Protein AF-A0A0S7X018-F1 (afdb_monomer_lite)

Structure (mmCIF, N/CA/C/O backbone):
data_AF-A0A0S7X018-F1
#
_entry.id   AF-A0A0S7X018-F1
#
loop_
_atom_site.group_PDB
_atom_site.id
_atom_site.type_symbol
_atom_site.label_atom_id
_atom_site.label_alt_id
_atom_site.label_comp_id
_atom_site.label_asym_id
_atom_site.label_entity_id
_atom_site.label_seq_id
_atom_site.pdbx_PDB_ins_code
_atom_site.Cartn_x
_atom_site.Cartn_y
_atom_site.Cartn_z
_atom_site.occupancy
_atom_site.B_iso_or_equiv
_atom_site.auth_seq_id
_atom_site.auth_comp_id
_atom_site.auth_asym_id
_atom_site.auth_atom_id
_atom_site.pdbx_PDB_model_num
ATOM 1 N N . MET A 1 1 ? -35.663 -15.918 4.795 1.00 53.25 1 MET A N 1
ATOM 2 C CA . MET A 1 1 ? -35.115 -15.417 3.512 1.00 53.25 1 MET A CA 1
ATOM 3 C C . MET A 1 1 ? -33.586 -15.233 3.505 1.00 53.25 1 MET A C 1
ATOM 5 O O . MET A 1 1 ? -33.025 -15.250 2.427 1.00 53.25 1 MET A O 1
ATOM 9 N N . GLN A 1 2 ? -32.873 -15.094 4.638 1.00 54.50 2 GLN A N 1
ATOM 10 C CA . GLN A 1 2 ? -31.402 -14.890 4.629 1.00 54.50 2 GLN A CA 1
ATOM 11 C C . GLN A 1 2 ? -30.551 -16.158 4.417 1.00 54.50 2 GLN A C 1
ATOM 13 O O . GLN A 1 2 ? -29.433 -16.071 3.924 1.00 54.50 2 GLN A O 1
ATOM 18 N N . ARG A 1 3 ? -31.073 -17.350 4.739 1.00 55.03 3 ARG A N 1
ATOM 19 C CA . ARG A 1 3 ? -30.310 -18.610 4.625 1.00 55.03 3 ARG A CA 1
ATOM 20 C C . ARG A 1 3 ? -30.034 -19.033 3.177 1.00 55.03 3 ARG A C 1
ATOM 22 O O . ARG A 1 3 ? -29.076 -19.751 2.937 1.00 55.03 3 ARG A O 1
ATOM 29 N N . ILE A 1 4 ? -30.836 -18.559 2.221 1.00 59.03 4 ILE A N 1
ATOM 30 C CA . ILE A 1 4 ? -30.720 -18.919 0.799 1.00 59.03 4 ILE A CA 1
ATOM 31 C C . ILE A 1 4 ? -29.474 -18.274 0.165 1.00 59.03 4 ILE A C 1
ATOM 33 O O . ILE A 1 4 ? -28.800 -18.910 -0.639 1.00 59.03 4 ILE A O 1
ATOM 37 N N . TYR A 1 5 ? -29.099 -17.061 0.586 1.00 64.56 5 TYR A N 1
ATOM 38 C CA . TYR A 1 5 ? -27.944 -16.347 0.027 1.00 64.56 5 TYR A CA 1
ATOM 39 C C . TYR A 1 5 ? -26.604 -17.025 0.338 1.00 64.56 5 TYR A C 1
ATOM 41 O O . TYR A 1 5 ? -25.708 -17.020 -0.501 1.00 64.56 5 TYR A O 1
ATOM 49 N N . ILE A 1 6 ? -26.482 -17.678 1.499 1.00 65.69 6 ILE A N 1
ATOM 50 C CA . ILE A 1 6 ? -25.261 -18.405 1.883 1.00 65.69 6 ILE A CA 1
ATOM 51 C C . ILE A 1 6 ? -25.025 -19.596 0.943 1.00 65.69 6 ILE A C 1
ATOM 53 O O . ILE A 1 6 ? -23.902 -19.813 0.493 1.00 65.69 6 ILE A O 1
ATOM 57 N N . PHE A 1 7 ? -26.085 -20.322 0.572 1.00 67.69 7 PHE A N 1
ATOM 58 C CA . PHE A 1 7 ? -25.974 -21.438 -0.372 1.00 67.69 7 PHE A CA 1
ATOM 59 C C . PHE A 1 7 ? -25.600 -20.978 -1.784 1.00 67.69 7 PHE A C 1
ATOM 61 O O . PHE A 1 7 ? -24.828 -21.661 -2.452 1.00 67.69 7 PHE A O 1
ATOM 68 N N . ILE A 1 8 ? -26.074 -19.806 -2.217 1.00 71.00 8 ILE A N 1
ATOM 69 C CA . ILE A 1 8 ? -25.725 -19.239 -3.529 1.00 71.00 8 ILE A CA 1
ATOM 70 C C . ILE A 1 8 ? -24.240 -18.854 -3.580 1.00 71.00 8 ILE A C 1
ATOM 72 O O . ILE A 1 8 ? -23.569 -19.135 -4.574 1.00 71.00 8 ILE A O 1
ATOM 76 N N . ILE A 1 9 ? -23.696 -18.275 -2.504 1.00 73.62 9 ILE A N 1
ATOM 77 C CA . ILE A 1 9 ? -22.272 -17.908 -2.427 1.00 73.62 9 ILE A CA 1
ATOM 78 C C . ILE A 1 9 ? -21.389 -19.162 -2.459 1.00 73.62 9 ILE A C 1
ATOM 80 O O . ILE A 1 9 ? -20.450 -19.230 -3.250 1.00 73.62 9 ILE A O 1
ATOM 84 N N . ILE A 1 10 ? -21.720 -20.183 -1.662 1.00 74.81 10 ILE A N 1
ATOM 85 C CA . ILE A 1 10 ? -20.960 -21.443 -1.628 1.00 74.81 10 ILE A CA 1
ATOM 86 C C . ILE A 1 10 ? -21.022 -22.154 -2.988 1.00 74.81 10 ILE A C 1
ATOM 88 O O . ILE A 1 10 ? -19.989 -22.580 -3.504 1.00 74.81 10 ILE A O 1
ATOM 92 N N . ALA A 1 11 ? -22.202 -22.223 -3.612 1.00 75.81 11 ALA A N 1
ATOM 93 C CA . ALA A 1 11 ? -22.355 -22.811 -4.941 1.00 75.81 11 ALA A CA 1
ATOM 94 C C . ALA A 1 11 ? -21.548 -22.049 -6.008 1.00 75.81 11 ALA A C 1
ATOM 96 O O . ALA A 1 11 ? -20.940 -22.679 -6.868 1.00 75.81 11 ALA A O 1
ATOM 97 N N . SER A 1 12 ? -21.471 -20.717 -5.919 1.00 69.50 12 SER A N 1
ATOM 98 C CA . SER A 1 12 ? -20.692 -19.886 -6.850 1.00 69.50 12 SER A CA 1
ATOM 99 C C . SER A 1 12 ? -19.184 -20.116 -6.717 1.00 69.50 12 SER A C 1
ATOM 101 O O . SER A 1 12 ? -18.480 -20.186 -7.724 1.00 69.50 12 SER A O 1
ATOM 103 N N . ILE A 1 13 ? -18.686 -20.299 -5.489 1.00 74.06 13 ILE A N 1
ATOM 104 C CA . ILE A 1 13 ? -17.272 -20.619 -5.232 1.00 74.06 13 ILE A CA 1
ATOM 105 C C . ILE A 1 13 ? -16.922 -21.999 -5.799 1.00 74.06 13 ILE A C 1
ATOM 107 O O . ILE A 1 13 ? -15.901 -22.154 -6.469 1.00 74.06 13 ILE A O 1
ATOM 111 N N . ILE A 1 14 ? -17.789 -22.993 -5.588 1.00 73.69 14 ILE A N 1
ATOM 112 C CA . ILE A 1 14 ? -17.592 -24.349 -6.118 1.00 73.69 14 ILE A CA 1
ATOM 113 C C . ILE A 1 14 ? -17.649 -24.341 -7.651 1.00 73.69 14 ILE A C 1
ATOM 115 O O . ILE A 1 14 ? -16.824 -24.989 -8.293 1.00 73.69 14 ILE A O 1
ATOM 119 N N . LEU A 1 15 ? -18.559 -23.568 -8.251 1.00 68.81 15 LEU A N 1
ATOM 120 C CA . LEU A 1 15 ? -18.669 -23.429 -9.705 1.00 68.81 15 LEU A CA 1
ATOM 121 C C . LEU A 1 15 ? -17.410 -22.784 -10.312 1.00 68.81 15 LEU A C 1
ATOM 123 O O . LEU A 1 15 ? -16.906 -23.265 -11.326 1.00 68.81 15 LEU A O 1
ATOM 127 N N . ALA A 1 16 ? -16.852 -21.757 -9.662 1.00 66.19 16 ALA A N 1
ATOM 128 C CA . ALA A 1 16 ? -15.590 -21.133 -10.067 1.00 66.19 16 ALA A CA 1
ATOM 129 C C . ALA A 1 16 ? -14.391 -22.092 -9.928 1.00 66.19 16 ALA A C 1
ATOM 131 O O . ALA A 1 16 ? -13.522 -22.139 -10.801 1.00 66.19 16 ALA A O 1
ATOM 132 N N . ALA A 1 17 ? -14.359 -22.912 -8.873 1.00 64.31 17 ALA A N 1
ATOM 133 C CA . ALA A 1 17 ? -13.346 -23.955 -8.698 1.00 64.31 17 ALA A CA 1
ATOM 134 C C . ALA A 1 17 ? -13.474 -25.085 -9.740 1.00 64.31 17 ALA A C 1
ATOM 136 O O . ALA A 1 17 ? -12.471 -25.640 -10.179 1.00 64.31 17 ALA A O 1
ATOM 137 N N . TYR A 1 18 ? -14.696 -25.409 -10.173 1.00 70.50 18 TYR A N 1
ATOM 138 C CA . TYR A 1 18 ? -14.949 -26.453 -11.168 1.00 70.50 18 TYR A CA 1
ATOM 139 C C . TYR A 1 18 ? -14.617 -25.996 -12.598 1.00 70.50 18 TYR A C 1
ATOM 141 O O . TYR A 1 18 ? -14.069 -26.771 -13.381 1.00 70.50 18 TYR A O 1
ATOM 149 N N . TYR A 1 19 ? -14.883 -24.727 -12.932 1.00 62.38 19 TYR A N 1
ATOM 150 C CA . TYR A 1 19 ? -14.534 -24.147 -14.237 1.00 62.38 19 TYR A CA 1
ATOM 151 C C . TYR A 1 19 ? -13.057 -23.752 -14.366 1.00 62.38 19 TYR A C 1
ATOM 153 O O . TYR A 1 19 ? -12.548 -23.601 -15.477 1.00 62.38 19 TYR A O 1
ATOM 161 N N . SER A 1 20 ? -12.333 -23.616 -13.255 1.00 57.84 20 SER A N 1
ATOM 162 C CA . SER A 1 20 ? -10.909 -23.281 -13.263 1.00 57.84 20 SER A CA 1
ATOM 163 C C . SER A 1 20 ? -10.019 -24.515 -13.457 1.00 57.84 20 SER A C 1
ATOM 165 O O . SER A 1 20 ? -9.154 -24.828 -12.640 1.00 57.84 20 SER A O 1
ATOM 167 N N . SER A 1 21 ? -10.138 -25.181 -14.615 1.00 50.75 21 SER A N 1
ATOM 168 C CA . SER A 1 21 ? -9.067 -26.087 -15.085 1.00 50.75 21 SER A CA 1
ATOM 169 C C . SER A 1 21 ? -7.695 -25.386 -15.117 1.00 50.75 21 SER A C 1
ATOM 171 O O . SER A 1 21 ? -6.673 -26.032 -14.906 1.00 50.75 21 SER A O 1
ATOM 173 N N . SER A 1 22 ? -7.666 -24.055 -15.251 1.00 55.59 22 SER A N 1
ATOM 174 C CA . SER A 1 22 ? -6.446 -23.239 -15.280 1.00 55.59 22 SER A CA 1
ATOM 175 C C . SER A 1 22 ? -5.657 -23.171 -13.964 1.00 55.59 22 SER A C 1
ATOM 177 O O . SER A 1 22 ? -4.463 -22.883 -14.004 1.00 55.59 22 SER A O 1
ATOM 179 N N . ILE A 1 23 ? -6.258 -23.444 -12.794 1.00 54.84 23 ILE A N 1
ATOM 180 C CA . ILE A 1 23 ? -5.503 -23.405 -11.521 1.00 54.84 23 ILE A CA 1
ATOM 181 C C . ILE A 1 23 ? -4.578 -24.623 -11.406 1.00 54.84 23 ILE A C 1
ATOM 183 O O . ILE A 1 23 ? -3.470 -24.516 -10.880 1.00 54.84 23 ILE A O 1
ATOM 187 N N . LYS A 1 24 ? -4.983 -25.774 -11.962 1.00 53.00 24 LYS A N 1
ATOM 188 C CA . LYS A 1 24 ? -4.139 -26.977 -11.982 1.00 53.00 24 LYS A CA 1
ATOM 189 C C . LYS A 1 24 ? -2.898 -26.787 -12.858 1.00 53.00 24 LYS A C 1
ATOM 191 O O . LYS A 1 24 ? -1.834 -27.273 -12.485 1.00 53.00 24 LYS A O 1
ATOM 196 N N . ASP A 1 25 ? -2.999 -26.036 -13.955 1.00 57.59 25 ASP A N 1
ATOM 197 C CA . ASP A 1 25 ? -1.849 -25.722 -14.816 1.00 57.59 25 ASP A CA 1
ATOM 198 C C . ASP A 1 25 ? -0.858 -24.761 -14.146 1.00 57.59 25 ASP A C 1
ATOM 200 O O . ASP A 1 25 ? 0.353 -24.911 -14.314 1.00 57.59 25 ASP A O 1
ATOM 204 N N . PHE A 1 26 ? -1.349 -23.843 -13.305 1.00 53.97 26 PHE A N 1
ATOM 205 C CA . PHE A 1 26 ? -0.505 -22.935 -12.521 1.00 53.97 26 PHE A CA 1
ATOM 206 C C . PHE A 1 26 ? 0.401 -23.681 -11.529 1.00 53.97 26 PHE A C 1
ATOM 208 O O . PHE A 1 26 ? 1.579 -23.354 -11.402 1.00 53.97 26 PHE A O 1
ATOM 215 N N . PHE A 1 27 ? -0.113 -24.730 -10.880 1.00 54.38 27 PHE A N 1
ATOM 216 C CA . PHE A 1 27 ? 0.690 -25.575 -9.989 1.00 54.38 27 PHE A CA 1
ATOM 217 C C . PHE A 1 27 ? 1.570 -26.584 -10.746 1.00 54.38 27 PHE A C 1
ATOM 219 O O . PHE A 1 27 ? 2.647 -26.932 -10.271 1.00 54.38 27 PHE A O 1
ATOM 226 N N . LYS A 1 28 ? 1.184 -27.000 -11.959 1.00 49.12 28 LYS A N 1
ATOM 227 C CA . LYS A 1 28 ? 1.968 -27.931 -12.794 1.00 49.12 28 LYS A CA 1
ATOM 228 C C . LYS A 1 28 ? 3.179 -27.273 -13.478 1.00 49.12 28 LYS A C 1
ATOM 230 O O . LYS A 1 28 ? 4.135 -27.962 -13.829 1.00 49.12 28 LYS A O 1
ATOM 235 N N . LEU A 1 29 ? 3.157 -25.950 -13.658 1.00 50.16 29 LEU A N 1
ATOM 236 C CA . LEU A 1 29 ? 4.284 -25.152 -14.166 1.00 50.16 29 LEU A CA 1
ATOM 237 C C . LEU A 1 29 ? 5.405 -24.961 -13.132 1.00 50.16 29 LEU A C 1
ATOM 239 O O . LEU A 1 29 ? 6.562 -24.805 -13.524 1.00 50.16 29 LEU A O 1
ATOM 243 N N . ALA A 1 30 ? 5.084 -25.016 -11.836 1.00 51.44 30 ALA A N 1
ATOM 244 C CA . ALA A 1 30 ? 6.065 -24.869 -10.762 1.00 51.44 30 ALA A CA 1
ATOM 245 C C . ALA A 1 30 ? 7.019 -26.076 -10.664 1.00 51.44 30 ALA A C 1
ATOM 247 O O . ALA A 1 30 ? 8.209 -25.884 -10.432 1.00 51.44 30 ALA A O 1
ATOM 248 N N . ASP A 1 31 ? 6.538 -27.291 -10.945 1.00 43.47 31 ASP A N 1
ATOM 249 C CA . ASP A 1 31 ? 7.356 -28.516 -10.885 1.00 43.47 31 ASP A CA 1
ATOM 250 C C . ASP A 1 31 ? 8.209 -28.762 -12.140 1.00 43.47 31 ASP A C 1
ATOM 252 O O . ASP A 1 31 ? 9.185 -29.504 -12.103 1.00 43.47 31 ASP A O 1
ATOM 256 N N . LYS A 1 32 ? 7.881 -28.138 -13.278 1.00 43.19 32 LYS A N 1
ATOM 257 C CA . LYS A 1 32 ? 8.585 -28.388 -14.551 1.00 43.19 32 LYS A CA 1
ATOM 258 C C . LYS A 1 32 ? 9.797 -27.489 -14.801 1.00 43.19 32 LYS A C 1
ATOM 260 O O . LYS A 1 32 ? 10.505 -27.698 -15.786 1.00 43.19 32 LYS A O 1
ATOM 265 N N . ARG A 1 33 ? 10.039 -26.485 -13.951 1.00 44.09 33 ARG A N 1
ATOM 266 C CA . ARG A 1 33 ? 11.111 -25.491 -14.144 1.00 44.09 33 ARG A CA 1
ATOM 267 C C . ARG A 1 33 ? 12.474 -25.921 -13.581 1.00 44.09 33 ARG A C 1
ATOM 269 O O . ARG A 1 33 ? 13.434 -25.185 -13.770 1.00 44.09 33 ARG A O 1
ATOM 276 N N . SER A 1 34 ? 12.581 -27.085 -12.929 1.00 44.69 34 SER A N 1
ATOM 277 C CA . SER A 1 34 ? 13.827 -27.534 -12.285 1.00 44.69 34 SER A CA 1
ATOM 278 C C . SER A 1 34 ? 14.773 -28.366 -13.167 1.00 44.69 34 SER A C 1
ATOM 280 O O . SER A 1 34 ? 15.916 -28.550 -12.765 1.00 44.69 34 SER A O 1
ATOM 282 N N . GLU A 1 35 ? 14.378 -28.828 -14.366 1.00 43.09 35 GLU A N 1
ATOM 283 C CA . GLU A 1 35 ? 15.195 -29.822 -15.103 1.00 43.09 35 GLU A CA 1
ATOM 284 C C . GLU A 1 35 ? 15.539 -29.542 -16.576 1.00 43.09 35 GLU A C 1
ATOM 286 O O . GLU A 1 35 ? 16.158 -30.381 -17.228 1.00 43.09 35 GLU A O 1
ATOM 291 N N . ARG A 1 36 ? 15.256 -28.368 -17.148 1.00 40.22 36 ARG A N 1
ATOM 292 C CA . ARG A 1 36 ? 15.757 -28.053 -18.502 1.00 40.22 36 ARG A CA 1
ATOM 293 C C . ARG A 1 36 ? 16.064 -26.581 -18.673 1.00 40.22 36 ARG A C 1
ATOM 295 O O . ARG A 1 36 ? 15.134 -25.813 -18.873 1.00 40.22 36 ARG A O 1
ATOM 302 N N . SER A 1 37 ? 17.356 -26.249 -18.706 1.00 37.56 37 SER A N 1
ATOM 303 C CA . SER A 1 37 ? 17.994 -25.674 -19.905 1.00 37.56 37 SER A CA 1
ATOM 304 C C . SER A 1 37 ? 19.409 -25.175 -19.601 1.00 37.56 37 SER A C 1
ATOM 306 O O . SER A 1 37 ? 19.645 -23.994 -19.361 1.00 37.56 37 SER A O 1
ATOM 308 N N . SER A 1 38 ? 20.368 -26.093 -19.664 1.00 49.34 38 SER A N 1
ATOM 309 C CA . SER A 1 38 ? 21.745 -25.815 -20.059 1.00 49.34 38 SER A CA 1
ATOM 310 C C . SER A 1 38 ? 21.814 -25.795 -21.591 1.00 49.34 38 SER A C 1
ATOM 312 O O . SER A 1 38 ? 21.829 -26.860 -22.195 1.00 49.34 38 SER A O 1
ATOM 314 N N . LEU A 1 39 ? 21.797 -24.607 -22.214 1.00 43.75 39 LEU A N 1
ATOM 315 C CA . LEU A 1 39 ? 22.406 -24.282 -23.525 1.00 43.75 39 LEU A CA 1
ATOM 316 C C . LEU A 1 39 ? 21.948 -22.894 -24.006 1.00 43.75 39 LEU A C 1
ATOM 318 O O . LEU A 1 39 ? 20.757 -22.676 -24.203 1.00 43.75 39 LEU A O 1
ATOM 322 N N . GLY A 1 40 ? 22.913 -22.002 -24.253 1.00 31.39 40 GLY A N 1
ATOM 323 C CA . GLY A 1 40 ? 22.718 -20.739 -24.975 1.00 31.39 40 GLY A CA 1
ATOM 324 C C . GLY A 1 40 ? 23.070 -19.497 -24.159 1.00 31.39 40 GLY A C 1
ATOM 325 O O . GLY A 1 40 ? 22.195 -18.867 -23.580 1.00 31.39 40 GLY A O 1
ATOM 326 N N . GLN A 1 41 ? 24.357 -19.143 -24.121 1.00 44.09 41 GLN A N 1
ATOM 327 C CA . GLN A 1 41 ? 24.803 -17.814 -23.704 1.00 44.09 41 GLN A CA 1
ATOM 328 C C . GLN A 1 41 ? 24.524 -16.814 -24.837 1.00 44.09 41 GLN A C 1
ATOM 330 O O . GLN A 1 41 ? 25.229 -16.811 -25.842 1.00 44.09 41 GLN A O 1
ATOM 335 N N . GLU A 1 42 ? 23.540 -15.941 -24.647 1.00 39.97 42 GLU A N 1
ATOM 336 C CA . GLU A 1 42 ? 23.645 -14.540 -25.071 1.00 39.97 42 GLU A CA 1
ATOM 337 C C . GLU A 1 42 ? 24.003 -13.714 -23.826 1.00 39.97 42 GLU A C 1
ATOM 339 O O . GLU A 1 42 ? 23.599 -14.087 -22.718 1.00 39.97 42 GLU A O 1
ATOM 344 N N . PRO A 1 43 ? 24.772 -12.617 -23.940 1.00 43.25 43 PRO A N 1
ATOM 345 C CA . PRO A 1 43 ? 25.084 -11.791 -22.786 1.00 43.25 43 PRO A CA 1
ATOM 346 C C . PRO A 1 43 ? 23.816 -11.027 -22.385 1.00 43.25 43 PRO A C 1
ATOM 348 O O . PRO A 1 43 ? 23.517 -9.960 -22.921 1.00 43.25 43 PRO A O 1
ATOM 351 N N . LEU A 1 44 ? 23.052 -11.603 -21.452 1.00 43.81 44 LEU A N 1
ATOM 352 C CA . LEU A 1 44 ? 21.869 -10.997 -20.852 1.00 43.81 44 LEU A CA 1
ATOM 353 C C . LEU A 1 44 ? 22.319 -9.777 -20.036 1.00 43.81 44 LEU A C 1
ATOM 355 O O . LEU A 1 44 ? 22.772 -9.874 -18.896 1.00 43.81 44 LEU A O 1
ATOM 359 N N . TYR A 1 45 ? 22.262 -8.609 -20.663 1.00 42.22 45 TYR A N 1
ATOM 360 C CA . TYR A 1 45 ? 22.553 -7.325 -20.040 1.00 42.22 45 TYR A CA 1
ATOM 361 C C . TYR A 1 45 ? 21.450 -7.003 -19.008 1.00 42.22 45 TYR A C 1
ATOM 363 O O . TYR A 1 45 ? 20.477 -6.341 -19.338 1.00 42.22 45 TYR A O 1
ATOM 371 N N . ASN A 1 46 ? 21.584 -7.495 -17.770 1.00 46.88 46 ASN A N 1
ATOM 372 C CA . ASN A 1 46 ? 20.966 -6.968 -16.537 1.00 46.88 46 ASN A CA 1
ATOM 373 C C . ASN A 1 46 ? 19.510 -6.423 -16.652 1.00 46.88 46 ASN A C 1
ATOM 375 O O . ASN A 1 46 ? 19.238 -5.290 -16.245 1.00 46.88 46 ASN A O 1
ATOM 379 N N . ASP A 1 47 ? 18.560 -7.210 -17.177 1.00 54.91 47 ASP A N 1
ATOM 380 C CA . ASP A 1 47 ? 17.121 -6.850 -17.161 1.00 54.91 47 ASP A CA 1
ATOM 381 C C . ASP A 1 47 ? 16.455 -7.149 -15.801 1.00 54.91 47 ASP A C 1
ATOM 383 O O . ASP A 1 47 ? 15.473 -6.511 -15.416 1.00 54.91 47 ASP A O 1
ATOM 387 N N . ASP A 1 48 ? 17.069 -8.027 -15.001 1.00 63.72 48 ASP A N 1
ATOM 388 C CA . ASP A 1 48 ? 16.577 -8.436 -13.681 1.00 63.72 48 ASP A CA 1
ATOM 389 C C . ASP A 1 48 ? 16.324 -7.240 -12.748 1.00 63.72 48 ASP A C 1
ATOM 391 O O . ASP A 1 48 ? 15.384 -7.248 -11.957 1.00 63.72 48 ASP A O 1
ATOM 395 N N . SER A 1 49 ? 17.119 -6.170 -12.860 1.00 80.56 49 SER A N 1
ATOM 396 C CA . SER A 1 49 ? 16.979 -4.978 -12.014 1.00 80.56 49 SER A CA 1
ATOM 397 C C . SER A 1 49 ? 15.725 -4.152 -12.330 1.00 80.56 49 SER A C 1
ATOM 399 O O . SER A 1 49 ? 15.140 -3.566 -11.417 1.00 80.56 49 SER A O 1
ATOM 401 N N . TYR A 1 50 ? 15.298 -4.085 -13.595 1.00 86.81 50 TYR A N 1
ATOM 402 C CA . TYR A 1 50 ? 14.095 -3.335 -13.967 1.00 86.81 50 TYR A CA 1
ATOM 403 C C . TYR A 1 50 ? 12.825 -4.107 -13.599 1.00 86.81 50 TYR A C 1
ATOM 405 O O . TYR A 1 50 ? 11.893 -3.527 -13.037 1.00 86.81 50 TYR A O 1
ATOM 413 N N . GLU A 1 51 ? 12.807 -5.417 -13.845 1.00 89.06 51 GLU A N 1
ATOM 414 C CA . GLU A 1 51 ? 11.696 -6.276 -13.428 1.00 89.06 51 GLU A CA 1
ATOM 415 C C . GLU A 1 51 ? 11.537 -6.295 -11.902 1.00 89.06 51 GLU A C 1
ATOM 417 O O . GLU A 1 51 ? 10.422 -6.145 -11.393 1.00 89.06 51 GLU A O 1
ATOM 422 N N . GLN A 1 52 ? 12.646 -6.374 -11.156 1.00 91.69 52 GLN A N 1
ATOM 423 C CA . GLN A 1 52 ? 12.639 -6.268 -9.692 1.00 91.69 52 GLN A CA 1
ATOM 424 C C . GLN A 1 52 ? 12.020 -4.955 -9.206 1.00 91.69 52 GLN A C 1
ATOM 426 O O . GLN A 1 52 ? 11.241 -4.962 -8.253 1.00 91.69 52 GLN A O 1
ATOM 431 N N . LEU A 1 53 ? 12.306 -3.841 -9.880 1.00 92.06 53 LEU A N 1
ATOM 432 C CA . LEU A 1 53 ? 11.742 -2.534 -9.547 1.00 92.06 53 L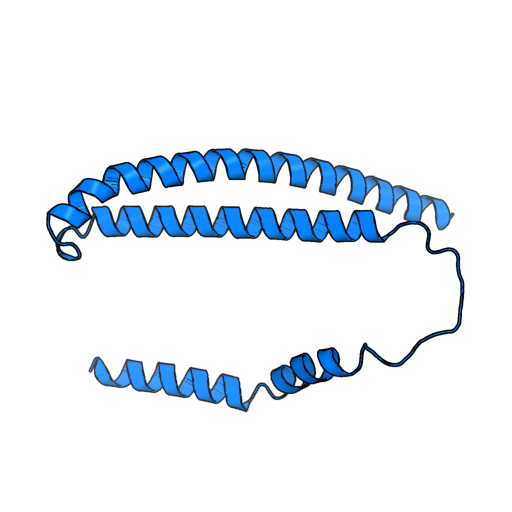EU A CA 1
ATOM 433 C C . LEU A 1 53 ? 10.219 -2.489 -9.771 1.00 92.06 53 LEU A C 1
ATOM 435 O O . LEU A 1 53 ? 9.489 -1.885 -8.984 1.00 92.06 53 LEU A O 1
ATOM 439 N N . GLY A 1 54 ? 9.725 -3.159 -10.817 1.00 94.00 54 GLY A N 1
ATOM 440 C CA . GLY A 1 54 ? 8.288 -3.322 -11.060 1.00 94.00 54 GLY A CA 1
ATOM 441 C C . GLY A 1 54 ? 7.602 -4.165 -9.983 1.00 94.00 54 GLY A C 1
ATOM 442 O O . GLY A 1 54 ? 6.543 -3.787 -9.475 1.00 94.00 54 GLY A O 1
ATOM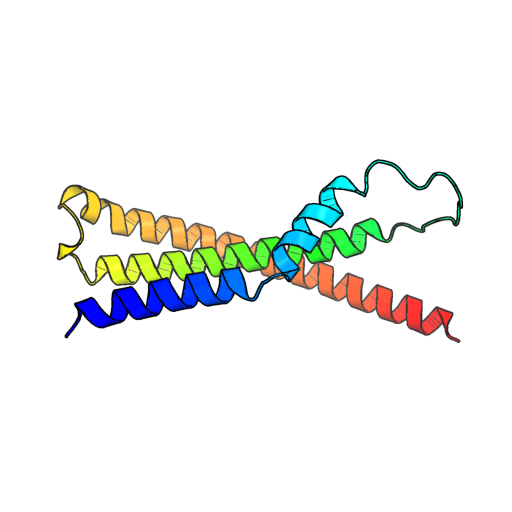 443 N N . ILE A 1 55 ? 8.234 -5.270 -9.573 1.00 95.75 55 ILE A N 1
ATOM 444 C CA . ILE A 1 55 ? 7.763 -6.115 -8.464 1.00 95.75 55 ILE A CA 1
ATOM 445 C C . ILE A 1 55 ? 7.743 -5.320 -7.153 1.00 95.75 55 ILE A C 1
ATOM 447 O O . ILE A 1 55 ? 6.785 -5.414 -6.382 1.00 95.75 55 ILE A O 1
ATOM 451 N N . GLU A 1 56 ? 8.773 -4.517 -6.896 1.00 94.94 56 GLU A N 1
ATOM 452 C CA . GLU A 1 56 ? 8.845 -3.671 -5.710 1.00 94.94 56 GLU A CA 1
ATOM 453 C C . GLU A 1 56 ? 7.726 -2.626 -5.695 1.00 94.94 56 GLU A C 1
ATOM 455 O O . GLU A 1 56 ? 7.018 -2.514 -4.690 1.00 94.94 56 GLU A O 1
ATOM 460 N N . LEU A 1 57 ? 7.498 -1.928 -6.814 1.00 97.06 57 LEU A N 1
ATOM 461 C CA . LEU A 1 57 ? 6.392 -0.979 -6.946 1.00 97.06 57 LEU A CA 1
ATOM 462 C C . LEU A 1 57 ? 5.043 -1.652 -6.667 1.00 97.06 57 LEU A C 1
ATOM 464 O O . LEU A 1 57 ? 4.238 -1.119 -5.901 1.00 97.06 57 LEU A O 1
ATOM 468 N N . TYR A 1 58 ? 4.810 -2.839 -7.233 1.00 97.19 58 TYR A N 1
ATOM 469 C CA . TYR A 1 58 ? 3.591 -3.612 -6.992 1.00 97.19 58 TYR A CA 1
ATOM 470 C C . TYR A 1 58 ? 3.429 -4.001 -5.516 1.00 97.19 58 TYR A C 1
ATOM 472 O O . TYR A 1 58 ? 2.348 -3.847 -4.937 1.00 97.19 58 TYR A O 1
ATOM 480 N N . ARG A 1 59 ? 4.506 -4.471 -4.877 1.00 97.62 59 ARG A N 1
ATOM 481 C CA . ARG A 1 59 ? 4.507 -4.850 -3.457 1.00 97.62 59 ARG A CA 1
ATOM 482 C C . ARG A 1 59 ? 4.149 -3.663 -2.568 1.00 97.62 59 ARG A C 1
ATOM 484 O O . ARG A 1 59 ? 3.319 -3.805 -1.669 1.00 97.62 59 ARG A O 1
ATOM 491 N N . VAL A 1 60 ? 4.766 -2.509 -2.810 1.00 96.81 60 VAL A N 1
ATOM 492 C CA . VAL A 1 60 ? 4.521 -1.286 -2.035 1.00 96.81 60 VAL A CA 1
ATOM 493 C C . VAL A 1 60 ? 3.092 -0.782 -2.263 1.00 96.81 60 VAL A C 1
ATOM 495 O O . VAL A 1 60 ? 2.392 -0.490 -1.295 1.00 96.81 60 VAL A O 1
ATOM 498 N N . ALA A 1 61 ? 2.606 -0.783 -3.509 1.00 97.56 61 ALA A N 1
ATOM 499 C CA . ALA A 1 61 ? 1.223 -0.420 -3.832 1.00 97.56 61 ALA A CA 1
ATOM 500 C C . ALA A 1 61 ? 0.200 -1.328 -3.127 1.00 97.56 61 ALA A C 1
ATOM 502 O O . ALA A 1 61 ? -0.765 -0.846 -2.540 1.00 97.56 61 ALA A O 1
ATOM 503 N N . THR A 1 62 ? 0.445 -2.640 -3.118 1.00 98.12 62 THR A N 1
ATOM 504 C CA . THR A 1 62 ? -0.437 -3.613 -2.455 1.00 98.12 62 THR A CA 1
ATOM 505 C C . THR A 1 62 ? -0.507 -3.362 -0.949 1.00 98.12 62 THR A C 1
ATOM 507 O O . THR A 1 62 ? -1.594 -3.346 -0.373 1.00 98.12 62 THR A O 1
ATOM 510 N N . ARG A 1 63 ? 0.640 -3.113 -0.302 1.00 97.19 63 ARG A N 1
ATOM 511 C CA . ARG A 1 63 ? 0.690 -2.769 1.130 1.00 97.19 63 ARG A CA 1
ATOM 512 C C . ARG A 1 63 ? -0.025 -1.456 1.432 1.00 97.19 63 ARG A C 1
ATOM 514 O O . ARG A 1 63 ? -0.714 -1.362 2.445 1.00 97.19 63 ARG A O 1
ATOM 521 N N . LEU A 1 64 ? 0.116 -0.459 0.560 1.00 97.88 64 LEU A N 1
ATOM 522 C CA . LEU A 1 64 ? -0.583 0.814 0.691 1.00 97.88 64 LEU A CA 1
ATOM 523 C C . LEU A 1 64 ? -2.106 0.610 0.689 1.00 97.88 64 LEU A C 1
ATOM 525 O O . LEU A 1 64 ? -2.793 1.089 1.592 1.00 97.88 64 LEU A O 1
ATOM 529 N N . THR A 1 65 ? -2.628 -0.143 -0.281 1.00 97.88 65 THR A N 1
ATOM 530 C CA . THR A 1 65 ? -4.062 -0.453 -0.374 1.00 97.88 65 THR A CA 1
ATOM 531 C C . THR A 1 65 ? -4.556 -1.275 0.818 1.00 97.88 65 THR A C 1
ATOM 533 O O . THR A 1 65 ? -5.627 -0.986 1.350 1.00 97.88 65 THR A O 1
ATOM 536 N N . ASP A 1 66 ? -3.774 -2.250 1.290 1.00 98.06 66 ASP A N 1
ATOM 537 C CA . ASP A 1 66 ? -4.094 -3.024 2.498 1.00 98.06 66 ASP A CA 1
ATOM 538 C C . ASP A 1 66 ? -4.236 -2.118 3.736 1.00 98.06 66 ASP A C 1
ATOM 540 O O . ASP A 1 66 ? -5.230 -2.202 4.459 1.00 98.06 66 ASP A O 1
ATOM 544 N N . LEU A 1 67 ? -3.308 -1.178 3.947 1.00 98.31 67 LEU A N 1
ATOM 545 C CA . LEU A 1 67 ? -3.381 -0.217 5.057 1.00 98.31 67 LEU A CA 1
ATOM 546 C C . LEU A 1 67 ? -4.598 0.717 4.949 1.00 98.31 67 LEU A C 1
ATOM 548 O O . LEU A 1 67 ? -5.267 0.979 5.953 1.00 98.31 67 LEU A O 1
ATOM 552 N N . GLN A 1 68 ? -4.932 1.186 3.745 1.00 97.94 68 GLN A N 1
ATOM 553 C CA . GLN A 1 68 ? -6.144 1.984 3.503 1.00 97.94 68 GLN A CA 1
ATOM 554 C C . GLN A 1 68 ? -7.423 1.191 3.817 1.00 97.94 68 GLN A C 1
ATOM 556 O O . GLN A 1 68 ? -8.351 1.716 4.447 1.00 97.94 68 GLN A O 1
ATOM 561 N N . GLY A 1 69 ? -7.453 -0.087 3.427 1.00 97.94 69 GLY A N 1
ATOM 562 C CA . GLY A 1 69 ? -8.528 -1.021 3.755 1.00 97.94 69 GLY A CA 1
ATOM 563 C C . GLY A 1 69 ? -8.662 -1.220 5.264 1.00 97.94 69 GLY A C 1
ATOM 564 O O . GLY A 1 69 ? -9.745 -1.025 5.817 1.00 97.94 69 GLY A O 1
ATOM 565 N N . LYS A 1 70 ? -7.550 -1.497 5.956 1.00 98.06 70 LYS A N 1
ATOM 566 C CA . LYS A 1 70 ? -7.502 -1.640 7.421 1.00 98.06 70 LYS A CA 1
ATOM 567 C C . LYS A 1 70 ? -8.022 -0.400 8.138 1.00 98.06 70 LYS A C 1
ATOM 569 O O . LYS A 1 70 ? -8.862 -0.526 9.019 1.00 98.06 70 LYS A O 1
ATOM 574 N N . ILE A 1 71 ? -7.609 0.803 7.738 1.00 98.00 71 ILE A N 1
ATOM 575 C CA . ILE A 1 71 ? -8.119 2.049 8.340 1.00 98.00 71 ILE A CA 1
ATOM 576 C C . ILE A 1 71 ? -9.629 2.188 8.146 1.00 98.00 71 ILE A C 1
ATOM 578 O O . ILE A 1 71 ? -10.319 2.635 9.062 1.00 98.00 71 ILE A O 1
ATOM 582 N N . SER A 1 72 ? -10.150 1.819 6.977 1.00 97.25 72 SER A N 1
ATOM 583 C CA . SER A 1 72 ? -11.592 1.858 6.710 1.00 97.25 72 SER A CA 1
ATOM 584 C C . SER A 1 72 ? -12.354 0.885 7.612 1.00 97.25 72 SER A C 1
ATOM 586 O O . SER A 1 72 ? -13.342 1.276 8.231 1.00 97.25 72 SER A O 1
ATOM 588 N N . LEU A 1 73 ? -11.847 -0.341 7.773 1.00 96.94 73 LEU A N 1
ATOM 589 C CA . LEU A 1 73 ? -12.415 -1.336 8.687 1.00 96.94 73 LEU A CA 1
ATOM 590 C C . LEU A 1 73 ? -12.351 -0.880 10.149 1.00 96.94 73 LEU A C 1
ATOM 592 O O . LEU A 1 73 ? -13.329 -1.020 10.873 1.00 96.94 73 LEU A O 1
ATOM 596 N N . LEU A 1 74 ? -11.239 -0.281 10.580 1.00 96.19 74 LEU A N 1
ATOM 597 C CA . LEU A 1 74 ? -11.089 0.220 11.948 1.00 96.19 74 LEU A CA 1
ATOM 598 C C . LEU A 1 74 ? -12.014 1.413 12.240 1.00 96.19 74 LEU A C 1
ATOM 600 O O . LEU A 1 74 ? -12.540 1.532 13.343 1.00 96.19 74 LEU A O 1
ATOM 604 N N . LYS A 1 75 ? -12.259 2.289 11.257 1.00 95.06 75 LYS A N 1
ATOM 605 C CA . LYS A 1 75 ? -13.263 3.360 11.385 1.00 95.06 75 LYS A CA 1
ATOM 606 C C . LYS A 1 75 ? -14.672 2.791 11.513 1.00 95.06 75 LYS A C 1
ATOM 608 O O . LYS A 1 75 ? -15.400 3.205 12.405 1.00 95.06 75 LYS A O 1
ATOM 613 N N . MET A 1 76 ? -15.015 1.806 10.684 1.00 95.81 76 MET A N 1
ATOM 614 C CA . MET A 1 76 ? -16.294 1.104 10.779 1.00 95.81 76 MET A CA 1
ATOM 615 C C . MET A 1 76 ? -16.446 0.424 12.147 1.00 95.81 76 MET A C 1
ATOM 617 O O . MET A 1 76 ? -17.468 0.581 12.802 1.00 95.81 76 MET A O 1
ATOM 621 N N . ALA A 1 77 ? -15.405 -0.248 12.636 1.00 94.25 77 ALA A N 1
ATOM 622 C CA . ALA A 1 77 ? -15.371 -0.816 13.981 1.00 94.25 77 ALA A CA 1
ATOM 623 C C . ALA A 1 77 ? -15.617 0.239 15.076 1.00 94.25 77 ALA A C 1
ATOM 625 O O . ALA A 1 77 ? -16.326 -0.027 16.042 1.00 94.25 77 ALA A O 1
ATOM 626 N N . LYS A 1 78 ? -15.085 1.457 14.913 1.00 92.94 78 LYS A N 1
ATOM 627 C CA . LYS A 1 78 ? -15.285 2.555 15.871 1.00 92.94 78 LYS A CA 1
ATOM 628 C C . LYS A 1 78 ? -16.729 3.057 15.893 1.00 92.94 78 LYS A C 1
ATOM 630 O O . LYS A 1 78 ? -17.212 3.474 16.943 1.00 92.94 78 LYS A O 1
ATOM 635 N N . GLU A 1 79 ? -17.407 3.009 14.752 1.00 94.19 79 GLU A N 1
ATOM 636 C CA . GLU A 1 79 ? -18.824 3.361 14.617 1.00 94.19 79 GLU A CA 1
ATOM 637 C C . GLU A 1 79 ? -19.757 2.271 15.179 1.00 94.19 79 GLU A C 1
ATOM 639 O O . GLU A 1 79 ? -20.865 2.590 15.602 1.00 94.19 79 GLU A O 1
ATOM 644 N N . ASN A 1 80 ? -19.298 1.015 15.250 1.00 94.44 80 ASN A N 1
ATOM 645 C CA . ASN A 1 80 ? -20.068 -0.150 15.704 1.00 94.44 80 ASN A CA 1
ATOM 646 C C . ASN A 1 80 ? -19.509 -0.701 17.029 1.00 94.44 80 ASN A C 1
ATOM 648 O O . ASN A 1 80 ? -18.958 -1.804 17.105 1.00 94.44 80 ASN A O 1
ATOM 652 N N . ARG A 1 81 ? -19.614 0.102 18.096 1.00 88.25 81 ARG A N 1
ATOM 653 C CA . ARG A 1 81 ? -19.054 -0.205 19.427 1.00 88.25 81 ARG A CA 1
ATOM 654 C C . ARG A 1 81 ? -19.493 -1.569 19.970 1.00 88.25 81 ARG A C 1
ATOM 656 O O . ARG A 1 81 ? -18.738 -2.209 20.697 1.00 88.25 81 ARG A O 1
ATOM 663 N N . GLU A 1 82 ? -20.700 -2.007 19.640 1.00 92.38 82 GLU A N 1
ATOM 664 C CA . GLU A 1 82 ? -21.298 -3.265 20.084 1.00 92.38 82 GLU A CA 1
ATOM 665 C C . GLU A 1 82 ? -20.589 -4.525 19.565 1.00 92.38 82 GLU A C 1
ATOM 667 O O . GLU A 1 82 ? -20.815 -5.607 20.105 1.00 92.38 82 GLU A O 1
ATOM 672 N N . TRP A 1 83 ? -19.715 -4.411 18.558 1.00 92.56 83 TRP A N 1
ATOM 673 C CA . TRP A 1 83 ? -18.909 -5.536 18.063 1.00 92.56 83 TRP A CA 1
ATOM 674 C C . TRP A 1 83 ? -17.803 -5.960 19.035 1.00 92.56 83 TRP A C 1
ATOM 676 O O . TRP A 1 83 ? -17.256 -7.055 18.896 1.00 92.56 83 TRP A O 1
ATOM 686 N N . PHE A 1 84 ? -17.471 -5.116 20.014 1.00 90.81 84 PHE A N 1
ATOM 687 C CA . PHE A 1 84 ? -16.300 -5.285 20.867 1.00 90.81 84 PHE A CA 1
ATOM 688 C C . PHE A 1 84 ? -16.671 -5.357 22.345 1.00 90.81 84 PHE A C 1
ATOM 690 O O . PHE A 1 84 ? -17.622 -4.728 22.818 1.00 90.81 84 PHE A O 1
ATOM 697 N N . ARG A 1 85 ? -15.867 -6.101 23.109 1.00 86.19 85 ARG A N 1
ATOM 698 C CA . ARG A 1 85 ? -15.871 -5.996 24.572 1.00 86.19 85 ARG A CA 1
ATOM 699 C C . ARG A 1 85 ? -15.196 -4.683 24.975 1.00 86.19 85 ARG A C 1
ATOM 701 O O . ARG A 1 85 ? -14.398 -4.130 24.223 1.00 86.19 85 ARG A O 1
ATOM 708 N N . GLY A 1 86 ? -15.519 -4.177 26.167 1.00 79.94 86 GLY A N 1
ATOM 709 C CA . GLY A 1 86 ? -15.079 -2.849 26.615 1.00 79.94 86 GLY A CA 1
ATOM 710 C C . GLY A 1 86 ? -13.566 -2.618 26.519 1.00 79.94 86 GLY A C 1
ATOM 711 O O . GLY A 1 86 ? -13.158 -1.553 26.071 1.00 79.94 86 GLY A O 1
ATOM 712 N N . GLU A 1 87 ? -12.755 -3.616 26.876 1.00 81.56 87 GLU A N 1
ATOM 713 C CA . GLU A 1 87 ? -11.284 -3.549 26.823 1.00 81.56 87 GLU A CA 1
ATOM 714 C C . GLU A 1 87 ? -10.723 -3.562 25.392 1.00 81.56 87 GLU A C 1
ATOM 716 O O . GLU A 1 87 ? -9.754 -2.866 25.108 1.00 81.56 87 GLU A O 1
ATOM 721 N N . ASP A 1 88 ? -11.350 -4.292 24.467 1.00 85.12 88 ASP A N 1
ATOM 722 C CA . ASP A 1 88 ? -10.932 -4.308 23.058 1.00 85.12 88 ASP A CA 1
ATOM 723 C C . ASP A 1 88 ? -11.252 -2.964 22.385 1.00 85.12 88 ASP A C 1
ATOM 725 O O . ASP A 1 88 ? -10.502 -2.463 21.545 1.00 85.12 88 ASP A O 1
ATOM 729 N N . PHE A 1 89 ? -12.363 -2.339 22.786 1.00 89.19 89 PHE A N 1
ATOM 730 C CA . PHE A 1 89 ? -12.789 -1.053 22.243 1.00 89.19 89 PHE A CA 1
ATOM 731 C C . PHE A 1 89 ? -11.867 0.103 22.658 1.00 89.19 89 PHE A C 1
ATOM 733 O O . PHE A 1 89 ? -11.659 1.025 21.871 1.00 89.19 89 PHE A O 1
ATOM 740 N N . THR A 1 90 ? -11.292 0.080 23.866 1.00 89.12 90 THR A N 1
ATOM 741 C CA . THR A 1 90 ? -10.404 1.166 24.331 1.00 89.12 90 THR A CA 1
ATOM 742 C C . THR A 1 90 ? -9.083 1.216 23.565 1.00 89.12 90 THR A C 1
ATOM 744 O O . THR A 1 90 ? -8.523 2.297 23.398 1.00 89.12 90 THR A O 1
ATOM 747 N N . GLN A 1 91 ? -8.613 0.081 23.043 1.00 93.19 91 GLN A N 1
ATOM 748 C CA . GLN A 1 91 ? -7.389 -0.001 22.236 1.00 93.19 91 GLN A CA 1
ATOM 749 C C . GLN A 1 91 ? -7.596 0.461 20.786 1.00 93.19 91 GLN A C 1
ATOM 751 O O . GLN A 1 91 ? -6.631 0.737 20.068 1.00 93.19 91 GLN A O 1
ATOM 756 N N . LEU A 1 92 ? -8.849 0.568 20.334 1.00 94.00 92 LEU A N 1
ATOM 757 C CA . LEU A 1 92 ? -9.175 0.824 18.933 1.00 94.00 92 LEU A CA 1
ATOM 758 C C . LEU A 1 92 ? -8.641 2.174 18.437 1.00 94.00 92 LEU A C 1
ATOM 760 O O . LEU A 1 92 ? -8.174 2.278 17.303 1.00 94.00 92 LEU A O 1
ATOM 764 N N . ASP A 1 93 ? -8.658 3.202 19.286 1.00 93.56 93 ASP A N 1
ATOM 765 C CA . ASP A 1 93 ? -8.142 4.526 18.931 1.00 93.56 93 ASP A CA 1
ATOM 766 C C . ASP A 1 93 ? -6.621 4.539 18.752 1.00 93.56 93 ASP A C 1
ATOM 768 O O . ASP A 1 93 ? -6.108 5.173 17.822 1.00 93.56 93 ASP A O 1
ATOM 772 N N . GLU A 1 94 ? -5.901 3.798 19.592 1.00 95.50 94 GLU A N 1
ATOM 773 C CA . GLU A 1 94 ? -4.456 3.630 19.465 1.00 95.50 94 GLU A CA 1
ATOM 774 C C . GLU A 1 94 ? -4.106 2.832 18.203 1.00 95.50 94 GLU A C 1
ATOM 776 O O . GLU A 1 94 ? -3.245 3.253 17.423 1.00 95.50 94 GLU A O 1
ATOM 781 N N . LEU A 1 95 ? -4.851 1.758 17.922 1.00 96.56 95 LEU A N 1
ATOM 782 C CA . LEU A 1 95 ? -4.684 0.955 16.711 1.00 96.56 95 LEU A CA 1
ATOM 783 C C . LEU A 1 95 ? -4.956 1.768 15.434 1.00 96.56 95 LEU A C 1
ATOM 785 O O . LEU A 1 95 ? -4.186 1.693 14.470 1.00 96.56 95 LEU A O 1
ATOM 789 N N . ILE A 1 96 ? -6.003 2.603 15.421 1.00 96.62 96 ILE A N 1
ATOM 790 C CA . ILE A 1 96 ? -6.284 3.532 14.313 1.00 96.62 96 ILE A CA 1
ATOM 791 C C . ILE A 1 96 ? -5.127 4.514 14.127 1.00 96.62 96 ILE A C 1
ATOM 793 O O . ILE A 1 96 ? -4.733 4.791 12.989 1.00 96.62 96 ILE A O 1
ATOM 797 N N . LYS A 1 97 ? -4.601 5.075 15.221 1.00 97.50 97 LYS A N 1
ATOM 798 C CA . LYS A 1 97 ? -3.497 6.037 15.169 1.00 97.50 97 LYS A CA 1
ATOM 799 C C . LYS A 1 97 ? -2.234 5.393 14.597 1.00 97.50 97 LYS A C 1
ATOM 801 O O . LYS A 1 97 ? -1.693 5.922 13.628 1.00 97.50 97 LYS A O 1
ATOM 806 N N . SER A 1 98 ? -1.825 4.242 15.128 1.00 98.12 98 SER A N 1
ATOM 807 C CA . SER A 1 98 ? -0.662 3.486 14.648 1.00 98.12 98 SER A CA 1
ATOM 808 C C . SER A 1 98 ? -0.802 3.118 13.165 1.00 98.12 98 SER A C 1
ATOM 810 O O . SER A 1 98 ? 0.086 3.420 12.368 1.00 98.12 98 SER A O 1
ATOM 812 N N . THR A 1 99 ? -1.964 2.603 12.748 1.00 97.88 99 THR A N 1
ATOM 813 C CA . THR A 1 99 ? -2.196 2.236 11.339 1.00 97.88 99 THR A CA 1
ATOM 814 C C . THR A 1 99 ? -2.125 3.455 10.406 1.00 97.88 99 THR A C 1
ATOM 816 O O . THR A 1 99 ? -1.620 3.356 9.289 1.00 97.88 99 THR A O 1
ATOM 819 N N . LYS A 1 100 ? -2.588 4.637 10.846 1.00 98.19 100 LYS A N 1
ATOM 820 C CA . LYS A 1 100 ? -2.451 5.892 10.079 1.00 98.19 100 LYS A CA 1
ATOM 821 C C . LYS A 1 100 ? -1.001 6.354 9.950 1.00 98.19 100 LYS A C 1
ATOM 823 O O . LYS A 1 100 ? -0.646 6.934 8.927 1.00 98.19 100 LYS A O 1
ATOM 828 N N . GLU A 1 101 ? -0.180 6.158 10.976 1.00 98.38 101 GLU A N 1
ATOM 829 C CA . GLU A 1 101 ? 1.247 6.485 10.913 1.00 98.38 101 GLU A CA 1
ATOM 830 C C . GLU A 1 101 ? 1.976 5.572 9.925 1.00 98.38 101 GLU A C 1
ATOM 832 O O . GLU A 1 101 ? 2.769 6.057 9.116 1.00 98.38 101 GLU A O 1
ATOM 837 N N . ASP A 1 102 ? 1.650 4.281 9.918 1.00 98.06 102 ASP A N 1
ATOM 838 C CA . ASP A 1 102 ? 2.211 3.334 8.954 1.00 98.06 102 ASP A CA 1
ATOM 839 C C . ASP A 1 102 ? 1.722 3.596 7.528 1.00 98.06 102 ASP A C 1
ATOM 841 O O . ASP A 1 102 ? 2.526 3.540 6.596 1.00 98.06 102 ASP A O 1
ATOM 845 N N . LEU A 1 103 ? 0.453 3.991 7.349 1.00 98.31 103 LEU 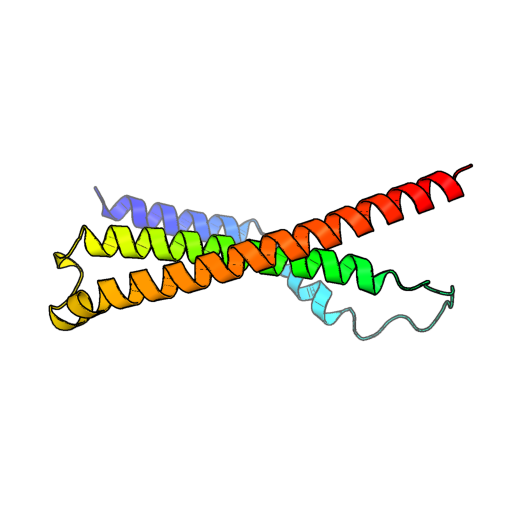A N 1
ATOM 846 C CA . LEU A 1 103 ? -0.054 4.442 6.051 1.00 98.31 103 LEU A CA 1
ATOM 847 C C . LEU A 1 103 ? 0.782 5.608 5.510 1.00 98.31 103 LEU A C 1
ATOM 849 O O . LEU A 1 103 ? 1.251 5.537 4.380 1.00 98.31 103 LEU A O 1
ATOM 853 N N . LYS A 1 104 ? 1.035 6.643 6.321 1.00 98.31 104 LYS A N 1
ATOM 854 C CA . LYS A 1 104 ? 1.834 7.807 5.898 1.00 98.31 104 LYS A CA 1
ATOM 855 C C . LYS A 1 104 ? 3.253 7.423 5.477 1.00 98.31 104 LYS A C 1
ATOM 857 O O . LYS A 1 104 ? 3.767 7.947 4.492 1.00 98.31 104 LYS A O 1
ATOM 862 N N . LYS A 1 105 ? 3.903 6.513 6.211 1.00 98.00 105 LYS A N 1
ATOM 863 C CA . LYS A 1 105 ? 5.237 6.008 5.838 1.00 98.00 105 LYS A CA 1
ATOM 864 C C . LYS A 1 105 ? 5.183 5.277 4.495 1.00 98.00 105 LYS A C 1
ATOM 866 O O . LYS A 1 105 ? 6.029 5.520 3.637 1.00 98.00 105 LYS A O 1
ATOM 871 N N . MET A 1 106 ? 4.165 4.439 4.304 1.00 98.00 106 MET A N 1
ATOM 872 C CA . MET A 1 106 ? 3.968 3.673 3.074 1.00 98.00 106 MET A CA 1
ATOM 873 C C . MET A 1 106 ? 3.628 4.568 1.874 1.00 98.00 106 MET A C 1
ATOM 875 O O . MET A 1 106 ? 4.090 4.299 0.772 1.00 98.00 106 MET A O 1
ATOM 879 N N . GLU A 1 107 ? 2.881 5.659 2.068 1.00 98.25 107 GLU A N 1
ATOM 880 C CA . GLU A 1 107 ? 2.608 6.663 1.025 1.00 98.25 107 GLU A CA 1
ATOM 881 C C . GLU A 1 107 ? 3.903 7.315 0.523 1.00 98.25 107 GLU A C 1
ATOM 883 O O . GLU A 1 107 ? 4.100 7.466 -0.685 1.00 98.25 107 GLU A O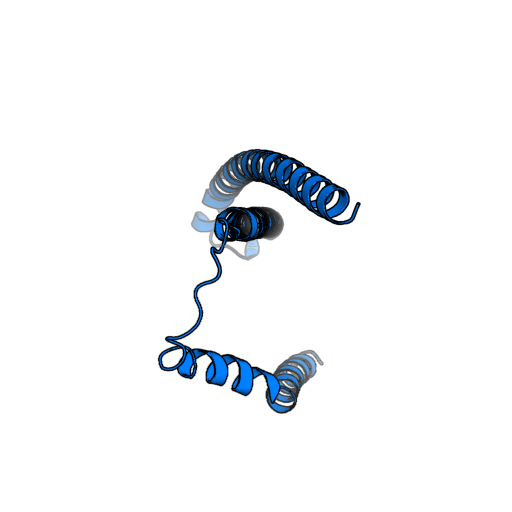 1
ATOM 888 N N . ILE A 1 108 ? 4.816 7.648 1.442 1.00 98.12 108 ILE A N 1
ATOM 889 C CA . ILE A 1 108 ? 6.134 8.201 1.102 1.00 98.12 108 ILE A CA 1
ATOM 890 C C . ILE A 1 108 ? 6.978 7.166 0.347 1.00 98.12 108 ILE A C 1
ATOM 892 O O . ILE A 1 108 ? 7.610 7.508 -0.653 1.00 98.12 108 ILE A O 1
ATOM 896 N N . GLU A 1 109 ? 7.008 5.915 0.813 1.00 97.38 109 GLU A N 1
ATOM 897 C CA . GLU A 1 109 ? 7.730 4.823 0.144 1.00 97.38 109 GLU A CA 1
ATOM 898 C C . GLU A 1 109 ? 7.181 4.584 -1.266 1.00 97.38 109 GLU A C 1
ATOM 900 O O . GLU A 1 109 ? 7.943 4.578 -2.230 1.00 97.38 109 GLU A O 1
ATOM 905 N N . TYR A 1 110 ? 5.856 4.506 -1.410 1.00 98.06 110 TYR A N 1
ATOM 906 C CA . TYR A 1 110 ? 5.185 4.339 -2.695 1.00 98.06 110 TYR A CA 1
ATOM 907 C C . TYR A 1 110 ? 5.554 5.441 -3.683 1.00 98.06 110 TYR A C 1
ATOM 909 O O . TYR A 1 110 ? 5.909 5.144 -4.825 1.00 98.06 110 TYR A O 1
ATOM 917 N N . GLN A 1 111 ? 5.512 6.704 -3.253 1.00 98.00 111 GLN A N 1
ATOM 918 C CA . GLN A 1 111 ? 5.834 7.822 -4.131 1.00 98.00 111 GLN A CA 1
ATOM 919 C C . GLN A 1 111 ? 7.296 7.769 -4.598 1.00 98.00 111 GLN A C 1
ATOM 921 O O . GLN A 1 111 ? 7.560 7.932 -5.790 1.00 98.00 111 GLN A O 1
ATOM 926 N N . LYS A 1 112 ? 8.233 7.443 -3.699 1.00 97.31 112 LYS A N 1
ATOM 927 C CA . LYS A 1 112 ? 9.651 7.262 -4.048 1.00 97.31 112 LYS A CA 1
ATOM 928 C C . LYS A 1 112 ? 9.852 6.120 -5.045 1.00 97.31 112 LYS A C 1
ATOM 930 O O . LYS A 1 112 ? 10.481 6.318 -6.083 1.00 97.31 112 LYS A O 1
ATOM 935 N N . THR A 1 113 ? 9.298 4.939 -4.772 1.00 94.12 113 THR A N 1
ATOM 936 C CA . THR A 1 113 ? 9.438 3.771 -5.657 1.00 94.12 113 THR A CA 1
ATOM 937 C C . THR A 1 113 ? 8.801 4.032 -7.021 1.00 94.12 113 THR A C 1
ATOM 939 O O . THR A 1 113 ? 9.383 3.691 -8.051 1.00 94.12 113 THR A O 1
ATOM 942 N N . LYS A 1 114 ? 7.646 4.706 -7.056 1.00 96.88 114 LYS A N 1
ATOM 943 C CA . LYS A 1 114 ? 6.964 5.104 -8.293 1.00 96.88 114 LYS A CA 1
ATOM 944 C C . LYS A 1 114 ? 7.816 6.047 -9.140 1.00 96.88 114 LYS A C 1
ATOM 946 O O . LYS A 1 114 ? 7.894 5.856 -10.352 1.00 96.88 114 LYS A O 1
ATOM 951 N N . GLU A 1 115 ? 8.454 7.043 -8.531 1.00 97.00 115 GLU A N 1
ATOM 952 C CA . GLU A 1 115 ? 9.339 7.978 -9.237 1.00 97.00 115 GLU A CA 1
ATOM 953 C C . GLU A 1 115 ? 10.558 7.272 -9.838 1.00 97.00 115 GLU A C 1
ATOM 955 O O . GLU A 1 115 ? 10.881 7.485 -11.011 1.00 97.00 115 GLU A O 1
ATOM 960 N N . ILE A 1 116 ? 11.200 6.384 -9.071 1.00 95.44 116 ILE A N 1
ATOM 961 C CA . ILE A 1 116 ? 12.348 5.598 -9.546 1.00 95.44 116 ILE A CA 1
ATOM 962 C C . ILE A 1 116 ? 11.920 4.688 -10.704 1.00 95.44 116 ILE A C 1
ATOM 964 O O . ILE A 1 116 ? 12.574 4.673 -11.752 1.00 95.44 116 ILE A O 1
ATOM 968 N N . TYR A 1 117 ? 10.793 3.987 -10.555 1.00 94.38 117 TYR A N 1
ATOM 969 C CA . TYR A 1 117 ? 10.236 3.128 -11.597 1.00 94.38 117 TYR A CA 1
ATOM 970 C C . TYR A 1 117 ? 9.897 3.900 -12.868 1.00 94.38 117 TYR A C 1
ATOM 972 O O . TYR A 1 117 ? 10.311 3.497 -13.957 1.00 94.38 117 TYR A O 1
ATOM 980 N N . ALA A 1 118 ? 9.225 5.045 -12.750 1.00 96.19 118 ALA A N 1
ATOM 981 C CA . ALA A 1 118 ? 8.890 5.890 -13.890 1.00 96.19 118 ALA A CA 1
ATOM 982 C C . ALA A 1 118 ? 10.148 6.360 -14.632 1.00 96.19 118 ALA A C 1
ATOM 984 O O . ALA A 1 118 ? 10.234 6.222 -15.854 1.00 96.19 118 ALA A O 1
ATOM 985 N N . LYS A 1 119 ? 11.161 6.843 -13.900 1.00 95.94 119 LYS A N 1
ATOM 986 C CA . LYS A 1 119 ? 12.436 7.267 -14.489 1.00 95.94 119 LYS A CA 1
ATOM 987 C C . LYS A 1 119 ? 13.101 6.127 -15.262 1.00 95.94 119 LYS A C 1
ATOM 989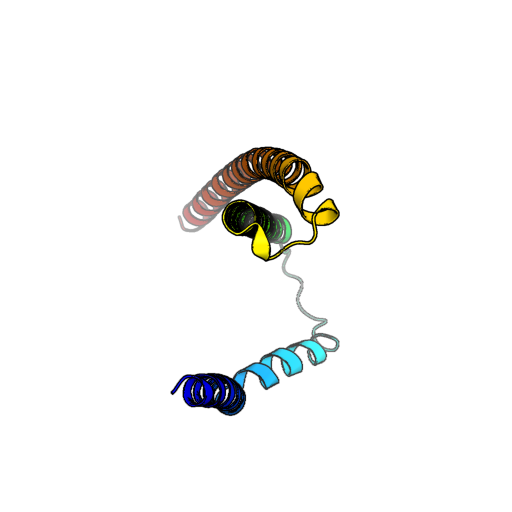 O O . LYS A 1 119 ? 13.502 6.331 -16.409 1.00 95.94 119 LYS A O 1
ATOM 994 N N . ARG A 1 120 ? 13.205 4.933 -14.666 1.00 93.56 120 ARG A N 1
ATOM 995 C CA . ARG A 1 120 ? 13.854 3.784 -15.317 1.00 93.56 120 ARG A CA 1
ATOM 996 C C . ARG A 1 120 ? 13.059 3.284 -16.523 1.00 93.56 120 ARG A C 1
ATOM 998 O O . ARG A 1 120 ? 13.658 2.964 -17.544 1.00 93.56 120 ARG A O 1
ATOM 1005 N N . THR A 1 121 ? 11.731 3.297 -16.431 1.00 94.56 121 THR A N 1
ATOM 1006 C CA . THR A 1 121 ? 10.825 2.946 -17.536 1.00 94.56 121 THR A CA 1
ATOM 1007 C C . THR A 1 121 ? 11.061 3.850 -18.744 1.00 94.56 121 THR A C 1
ATOM 1009 O O . THR A 1 121 ? 11.280 3.362 -19.850 1.00 94.56 121 THR A O 1
ATOM 1012 N N . VAL A 1 122 ? 11.089 5.172 -18.536 1.00 95.94 122 VAL A N 1
ATOM 1013 C CA . VAL A 1 122 ? 11.335 6.142 -19.617 1.00 95.94 122 VAL A CA 1
ATOM 1014 C C . VAL A 1 122 ? 12.728 5.957 -20.220 1.00 95.94 122 VAL A C 1
ATOM 1016 O O . VAL A 1 122 ? 12.871 5.986 -21.440 1.00 95.94 122 VAL A O 1
ATOM 1019 N N . GLN A 1 123 ? 13.754 5.719 -19.396 1.00 94.00 123 GLN A N 1
ATOM 1020 C CA . GLN A 1 123 ? 15.099 5.413 -19.897 1.00 94.00 123 GLN A CA 1
ATOM 1021 C C . GLN A 1 123 ? 15.104 4.167 -20.790 1.00 94.00 123 GLN A C 1
ATOM 1023 O O . GLN A 1 123 ? 15.635 4.230 -21.896 1.00 94.00 123 GLN A O 1
ATOM 1028 N N . LYS A 1 124 ? 14.449 3.078 -20.365 1.00 91.88 124 LYS A N 1
ATOM 1029 C CA . LYS A 1 124 ? 14.336 1.844 -21.159 1.00 91.88 124 LYS A CA 1
ATOM 1030 C C . LYS A 1 124 ? 13.623 2.100 -22.493 1.00 91.88 124 LYS A C 1
ATOM 1032 O O . LYS A 1 124 ? 14.129 1.698 -23.535 1.00 91.88 124 LYS A O 1
ATOM 1037 N N . MET A 1 125 ? 12.527 2.865 -22.491 1.00 93.25 125 MET A N 1
ATOM 1038 C CA . MET A 1 125 ? 11.822 3.256 -23.723 1.00 93.25 125 MET A CA 1
ATOM 1039 C C . MET A 1 125 ? 12.713 4.052 -24.691 1.00 93.25 125 MET A C 1
ATOM 1041 O O . MET A 1 125 ? 12.671 3.820 -25.898 1.00 93.25 125 MET A O 1
ATOM 1045 N N . LEU A 1 126 ? 13.530 4.981 -24.183 1.00 94.62 126 LEU A N 1
ATOM 1046 C CA . LEU A 1 126 ? 14.463 5.764 -25.002 1.00 94.62 126 LEU A CA 1
ATOM 1047 C C . LEU A 1 126 ? 15.609 4.905 -25.558 1.00 94.62 126 LEU A C 1
ATOM 1049 O O . LEU A 1 126 ? 15.979 5.067 -26.724 1.00 94.62 126 LEU A O 1
ATOM 1053 N N . GLU A 1 127 ? 16.155 3.988 -24.755 1.00 93.31 127 GLU A N 1
ATOM 1054 C CA . GLU A 1 127 ? 17.174 3.020 -25.185 1.00 93.31 127 GLU A CA 1
ATOM 1055 C C . GLU A 1 127 ? 16.630 2.112 -26.301 1.00 93.31 127 GLU A C 1
ATOM 1057 O O . GLU A 1 127 ? 17.273 1.945 -27.339 1.00 93.31 127 GLU A O 1
ATOM 1062 N N . GLU A 1 128 ? 15.422 1.571 -26.128 1.00 93.69 128 GLU A N 1
ATOM 1063 C CA . GLU A 1 128 ? 14.740 0.737 -27.124 1.00 93.69 128 GLU A CA 1
ATOM 1064 C C . GLU A 1 128 ? 14.411 1.506 -28.407 1.00 93.69 128 GLU A C 1
ATOM 1066 O O . GLU A 1 128 ? 14.579 0.974 -29.505 1.00 93.69 128 GLU A O 1
ATOM 1071 N N . PHE A 1 129 ? 13.963 2.760 -28.293 1.00 94.19 129 PHE A N 1
ATOM 1072 C CA . PHE A 1 129 ? 13.700 3.617 -29.449 1.00 94.19 129 PHE A CA 1
ATOM 1073 C C . PHE A 1 129 ? 14.981 3.922 -30.232 1.00 94.19 129 PHE A C 1
ATOM 1075 O O . PHE A 1 129 ? 14.984 3.859 -31.460 1.00 94.19 129 PHE A O 1
ATOM 1082 N N . SER A 1 130 ? 16.078 4.207 -29.526 1.00 94.69 130 SER A N 1
ATOM 1083 C CA . SER A 1 130 ? 17.369 4.527 -30.145 1.00 94.69 130 SER A CA 1
ATOM 1084 C C . SER A 1 130 ? 17.979 3.326 -30.868 1.00 94.69 130 SER A C 1
ATOM 1086 O O . SER A 1 130 ? 18.542 3.500 -31.938 1.00 94.69 130 SER A O 1
ATOM 1088 N N . LYS A 1 131 ? 17.821 2.107 -30.331 1.00 92.06 131 LYS A N 1
ATOM 1089 C CA . LYS A 1 131 ? 18.290 0.857 -30.966 1.00 92.06 131 LYS A CA 1
ATOM 1090 C C . LYS A 1 131 ? 17.531 0.477 -32.244 1.00 92.06 131 LYS A C 1
ATOM 1092 O O . LYS A 1 131 ? 18.007 -0.367 -32.994 1.00 92.06 131 LYS A O 1
ATOM 1097 N N . LYS A 1 132 ? 16.333 1.030 -32.459 1.00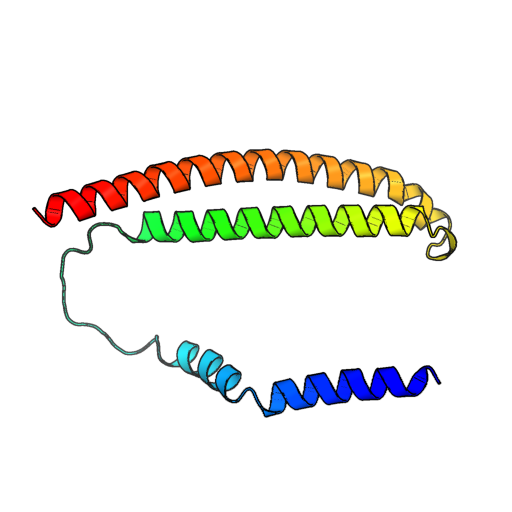 86.19 132 LYS A N 1
ATOM 1098 C CA . LYS A 1 132 ? 15.495 0.767 -33.643 1.00 86.19 132 LYS A CA 1
ATOM 1099 C C . LYS A 1 132 ? 15.770 1.722 -34.814 1.00 86.19 132 LYS A C 1
ATOM 1101 O O . LYS A 1 132 ? 15.172 1.531 -35.872 1.00 86.19 132 LYS A O 1
ATOM 1106 N N . ARG A 1 133 ? 16.599 2.751 -34.620 1.00 63.59 133 ARG A N 1
ATOM 1107 C CA . ARG A 1 133 ? 17.101 3.637 -35.681 1.00 63.59 133 ARG A CA 1
ATOM 1108 C C . ARG A 1 133 ? 18.456 3.160 -36.174 1.00 63.59 133 ARG A C 1
ATOM 1110 O O . ARG A 1 133 ? 18.701 3.368 -37.379 1.00 63.59 133 ARG A O 1
#

pLDDT: mean 80.14, std 20.37, range [31.39, 98.38]

Foldseek 3Di:
DVVVVVVVVVVVVVVVVVPPPVVVVVVVVVVPPPDDDDDDDDPPDPPVVLVVLVVVLVVLVVVLVVLVVVLVVLVVCLVCVVVDDPVVNVCSVVVNVVSVVVSVVSVVVNVVSVVVSVVVVVVVVVVVVVVVD

Secondary structure (DSSP, 8-state):
--HHHHHHHHHHHHHHHHH-HHHHHHHHHHHGGGS----------S-HHHHHHHHHHHHHHHHHHHHHHHHHHHHHHHH-GGGS-HHHHHHHHHHHHHHHHHHHHHHHHHHHHHHHHHHHHHHHHHHHHHHT-

Radius of gyration: 23.7 Å; chains: 1; bounding box: 60×38×62 Å

Sequence (133 aa):
MQRIYIFIIIASIILAAYYSSSIKDFFKLADKRSERSSLGQEPLYNDDSYEQLGIELYRVATRLTDLQGKISLLKMAKENREWFRGEDFTQLDELIKSTKEDLKKMEIEYQKTKEIYAKRTVQKMLEEFSKKR